Protein AF-A0A9J7ASV0-F1 (afdb_monomer_lite)

Sequence (74 aa):
MASIFLGKAWHWLLFVVVAAVFWATGIYHLHVSAFNIFIAITGGLSLLLVFAVLLDYRPGDHVTREPLPDPDDD

Radius of gyration: 17.44 Å; chains: 1; bounding box: 41×23×49 Å

Foldseek 3Di:
DDDDCPFDPVLVVLVVVVVVLVVVCVVVVCVPPPVVVVVVSVVVSVVVSVCVVVVPDDPPGDPDPDDDDDPPPD

Structure (mmCIF, N/CA/C/O backbone):
data_AF-A0A9J7ASV0-F1
#
_entry.id   AF-A0A9J7ASV0-F1
#
loop_
_atom_site.group_PDB
_atom_site.id
_atom_site.type_symbol
_atom_site.label_atom_id
_atom_site.label_alt_id
_atom_site.label_comp_id
_atom_site.label_asym_id
_atom_site.label_entity_id
_atom_site.label_seq_id
_atom_site.pdbx_PDB_ins_code
_atom_site.Cartn_x
_atom_site.Cartn_y
_atom_site.Cartn_z
_atom_site.occupancy
_atom_site.B_iso_or_equiv
_atom_site.auth_seq_id
_atom_site.auth_comp_id
_atom_site.auth_asym_id
_atom_site.auth_atom_id
_atom_site.pdbx_PDB_model_num
ATOM 1 N N . MET A 1 1 ? 2.031 4.832 32.512 1.00 43.31 1 MET A N 1
ATOM 2 C CA . MET A 1 1 ? 2.691 4.247 31.323 1.00 43.31 1 MET A CA 1
ATOM 3 C C . MET A 1 1 ? 1.963 4.773 30.100 1.00 43.31 1 MET A C 1
ATOM 5 O O . MET A 1 1 ? 0.741 4.740 30.113 1.00 43.31 1 MET A O 1
ATOM 9 N N . ALA A 1 2 ? 2.659 5.324 29.105 1.00 59.41 2 ALA A N 1
ATOM 10 C CA . ALA A 1 2 ? 2.006 5.793 27.884 1.00 59.41 2 ALA A CA 1
ATOM 11 C C . ALA A 1 2 ? 1.504 4.580 27.082 1.00 59.41 2 ALA A C 1
ATOM 13 O O . ALA A 1 2 ? 2.303 3.711 26.738 1.00 59.41 2 ALA A O 1
ATOM 14 N N . SER A 1 3 ? 0.202 4.500 26.807 1.00 71.06 3 SER A N 1
ATOM 15 C CA . SER A 1 3 ? -0.334 3.557 25.825 1.00 71.06 3 SER A CA 1
ATOM 16 C C . SER A 1 3 ? 0.132 4.008 24.439 1.00 71.06 3 SER A C 1
ATOM 18 O O . SER A 1 3 ? -0.301 5.038 23.924 1.00 71.06 3 SER A O 1
ATOM 20 N N . ILE A 1 4 ? 1.087 3.285 23.854 1.00 75.19 4 ILE A N 1
ATOM 21 C CA . ILE A 1 4 ? 1.537 3.554 22.487 1.00 75.19 4 ILE A CA 1
ATOM 22 C C . ILE A 1 4 ? 0.521 2.910 21.547 1.00 75.19 4 ILE A C 1
ATOM 24 O O . ILE A 1 4 ? 0.339 1.694 21.547 1.00 75.19 4 ILE A O 1
ATOM 28 N N . PHE A 1 5 ? -0.156 3.736 20.760 1.00 77.31 5 PHE A N 1
ATOM 29 C CA . PHE A 1 5 ? -1.094 3.276 19.749 1.00 77.31 5 PHE A CA 1
ATOM 30 C C . PHE A 1 5 ? -0.319 2.805 18.507 1.00 77.31 5 PHE A C 1
ATOM 32 O O . PHE A 1 5 ? 0.185 3.625 17.746 1.00 77.31 5 PHE A O 1
ATOM 39 N N . LEU A 1 6 ? -0.188 1.485 18.327 1.00 78.75 6 LEU A N 1
ATOM 40 C CA . LEU A 1 6 ? 0.469 0.862 17.162 1.00 78.75 6 LEU A CA 1
ATOM 41 C C . LEU A 1 6 ? -0.521 0.373 16.085 1.00 78.75 6 LEU A C 1
ATOM 43 O O . LEU A 1 6 ? -0.092 -0.170 15.065 1.00 78.75 6 LEU A O 1
ATOM 47 N N . GLY A 1 7 ? -1.828 0.527 16.316 1.00 79.88 7 GLY A N 1
ATOM 48 C CA . GLY A 1 7 ? -2.877 -0.091 15.503 1.00 79.88 7 GLY A CA 1
ATOM 49 C C . GLY A 1 7 ? -2.926 -1.622 15.637 1.00 79.88 7 GLY A C 1
ATOM 50 O O . GLY A 1 7 ? -2.280 -2.216 16.504 1.00 79.88 7 GLY A O 1
ATOM 51 N N . LYS A 1 8 ? -3.712 -2.282 14.777 1.00 84.38 8 LYS A N 1
ATOM 52 C CA . LYS A 1 8 ? -3.829 -3.750 14.756 1.00 84.38 8 LYS A CA 1
ATOM 53 C C . LYS A 1 8 ? -2.532 -4.412 14.289 1.00 84.38 8 LYS A C 1
ATOM 55 O O . LYS A 1 8 ? -1.951 -4.018 13.281 1.00 84.38 8 LYS A O 1
ATOM 60 N N . ALA A 1 9 ? -2.146 -5.502 14.955 1.00 85.88 9 ALA A N 1
ATOM 61 C CA . ALA A 1 9 ? -0.955 -6.282 14.608 1.00 85.88 9 ALA A CA 1
ATOM 62 C C . ALA A 1 9 ? -0.951 -6.763 13.142 1.00 85.88 9 ALA A C 1
ATOM 64 O O . A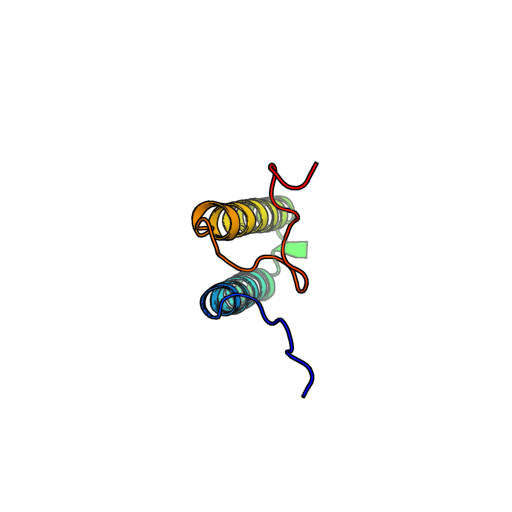LA A 1 9 ? 0.085 -6.722 12.488 1.00 85.88 9 ALA A O 1
ATOM 65 N N . TRP A 1 10 ? -2.109 -7.154 12.593 1.00 86.38 10 TRP A N 1
ATOM 66 C CA . TRP A 1 10 ? -2.233 -7.580 11.193 1.00 86.38 10 TRP A CA 1
ATOM 67 C C . TRP A 1 10 ? -1.834 -6.484 10.188 1.00 86.38 10 TRP A C 1
ATOM 69 O O . TRP A 1 10 ? -1.221 -6.793 9.168 1.00 86.38 10 TRP A O 1
ATOM 79 N N . HIS A 1 11 ? -2.073 -5.200 10.486 1.00 88.94 11 HIS A N 1
ATOM 80 C CA . HIS A 1 11 ? -1.678 -4.105 9.589 1.00 88.94 11 HIS A CA 1
ATOM 81 C C . HIS A 1 11 ? -0.159 -4.017 9.391 1.00 88.94 11 HIS A C 1
ATOM 83 O O . HIS A 1 11 ? 0.298 -3.537 8.358 1.00 88.94 11 HIS A O 1
ATOM 89 N N . TRP A 1 12 ? 0.643 -4.546 10.316 1.00 91.19 12 TRP A N 1
ATOM 90 C CA . TRP A 1 12 ? 2.095 -4.610 10.147 1.00 91.19 12 TRP A CA 1
ATOM 91 C C . TRP A 1 12 ? 2.523 -5.585 9.048 1.00 91.19 12 TRP A C 1
ATOM 93 O O . TRP A 1 12 ? 3.549 -5.368 8.403 1.00 91.19 12 TRP A O 1
ATOM 103 N N . LEU A 1 13 ? 1.723 -6.614 8.756 1.00 92.75 13 LEU A N 1
ATOM 104 C CA . LEU A 1 13 ? 1.999 -7.515 7.634 1.00 92.75 13 LEU A CA 1
ATOM 105 C C . LEU A 1 13 ? 1.835 -6.813 6.284 1.00 92.75 13 LEU A C 1
ATOM 107 O O . LEU A 1 13 ? 2.550 -7.143 5.339 1.00 92.75 13 LEU A O 1
ATOM 111 N N . LEU A 1 14 ? 0.990 -5.781 6.202 1.00 93.75 14 LEU A N 1
ATOM 112 C CA . LEU A 1 14 ? 0.888 -4.948 5.004 1.00 93.7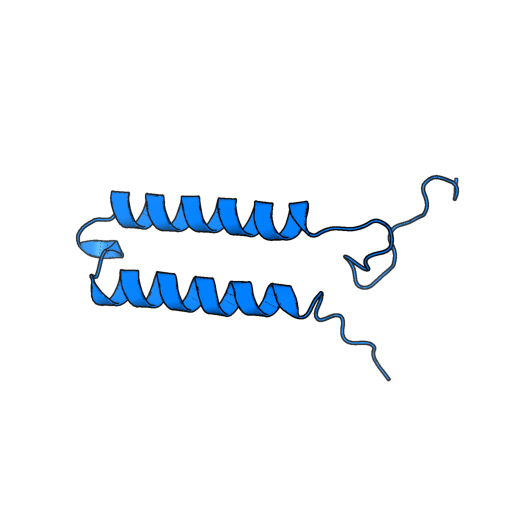5 14 LEU A CA 1
ATOM 113 C C . LEU A 1 14 ? 2.215 -4.246 4.687 1.00 93.75 14 LEU A C 1
ATOM 115 O O . LEU A 1 14 ? 2.573 -4.111 3.520 1.00 93.75 14 LEU A O 1
ATOM 119 N N . PHE A 1 15 ? 2.993 -3.872 5.708 1.00 93.75 15 PHE A N 1
ATOM 120 C CA . PHE A 1 15 ? 4.320 -3.286 5.512 1.00 93.75 15 PHE A CA 1
ATOM 121 C C . PHE A 1 15 ? 5.295 -4.280 4.872 1.00 93.75 15 PHE A C 1
ATOM 123 O O . PHE A 1 15 ? 6.049 -3.923 3.968 1.00 93.75 15 PHE A O 1
ATOM 130 N N . VAL A 1 16 ? 5.239 -5.550 5.286 1.00 96.12 16 VAL A N 1
ATOM 131 C CA . VAL A 1 16 ? 6.037 -6.628 4.681 1.00 96.12 16 VAL A CA 1
ATOM 132 C C . VAL A 1 16 ? 5.661 -6.816 3.210 1.00 96.12 16 VAL A C 1
ATOM 134 O O . VAL A 1 16 ? 6.546 -6.942 2.364 1.00 96.12 16 VAL A O 1
ATOM 137 N N . VAL A 1 17 ? 4.365 -6.769 2.886 1.00 96.56 17 VAL A N 1
ATOM 138 C CA . VAL A 1 17 ? 3.881 -6.836 1.498 1.00 96.56 17 VAL A CA 1
ATOM 139 C C . VAL A 1 17 ? 4.414 -5.662 0.673 1.00 96.56 17 VAL A C 1
ATOM 141 O O . VAL A 1 17 ? 4.946 -5.880 -0.415 1.00 96.56 17 VAL A O 1
ATOM 144 N N . VAL A 1 18 ? 4.345 -4.432 1.194 1.00 97.69 18 VAL A N 1
ATOM 145 C CA . VAL A 1 18 ? 4.897 -3.242 0.521 1.00 97.69 18 VAL A CA 1
ATOM 146 C C . VAL A 1 18 ? 6.389 -3.398 0.257 1.00 97.69 18 VAL A C 1
ATOM 148 O O . VAL A 1 18 ? 6.838 -3.192 -0.871 1.00 97.69 18 VAL A O 1
ATOM 151 N N . ALA A 1 19 ? 7.150 -3.803 1.276 1.00 98.25 19 ALA A N 1
ATOM 152 C CA . ALA A 1 19 ? 8.586 -4.008 1.155 1.00 98.25 19 ALA A CA 1
ATOM 153 C C . ALA A 1 19 ? 8.912 -5.045 0.071 1.00 98.25 19 ALA A C 1
ATOM 155 O O . ALA A 1 19 ? 9.763 -4.787 -0.777 1.00 98.25 19 ALA A O 1
ATOM 156 N N . ALA A 1 20 ? 8.202 -6.177 0.044 1.00 98.25 20 ALA A N 1
ATOM 157 C CA . ALA A 1 20 ? 8.402 -7.223 -0.955 1.00 98.25 20 ALA A CA 1
ATOM 158 C C . ALA A 1 20 ? 8.101 -6.739 -2.384 1.00 98.25 20 ALA A C 1
ATOM 160 O O . ALA A 1 20 ? 8.883 -7.001 -3.301 1.00 98.25 20 ALA A O 1
ATOM 161 N N . VAL A 1 21 ? 7.003 -6.001 -2.580 1.00 98.25 21 VAL A N 1
ATOM 162 C CA . VAL A 1 21 ? 6.642 -5.461 -3.899 1.00 98.25 21 VAL A CA 1
ATOM 163 C C . VAL A 1 21 ? 7.689 -4.457 -4.369 1.00 98.25 21 VAL A C 1
ATOM 165 O O . VAL A 1 21 ? 8.195 -4.579 -5.484 1.00 98.25 21 VAL A O 1
ATOM 168 N N . PHE A 1 22 ? 8.072 -3.497 -3.526 1.00 98.06 22 PHE A N 1
ATOM 169 C CA . PHE A 1 22 ? 9.060 -2.487 -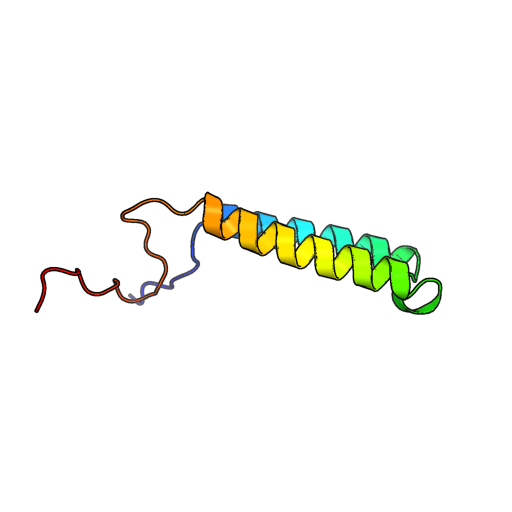3.907 1.00 98.06 22 PHE A CA 1
ATOM 170 C C . PHE A 1 22 ? 10.439 -3.087 -4.146 1.00 98.06 22 PHE A C 1
ATOM 172 O O . PHE A 1 22 ? 11.084 -2.735 -5.135 1.00 98.06 22 PHE A O 1
ATOM 179 N N . TRP A 1 23 ? 10.843 -4.061 -3.333 1.00 98.38 23 TRP A N 1
ATOM 180 C CA . TRP A 1 23 ? 12.057 -4.833 -3.562 1.00 98.38 23 TRP A CA 1
ATOM 181 C C . TRP A 1 23 ? 12.059 -5.487 -4.948 1.00 98.38 23 TRP A C 1
ATOM 183 O O . TRP A 1 23 ? 13.009 -5.315 -5.713 1.00 98.38 23 TRP A O 1
ATOM 193 N N . ALA A 1 24 ? 10.967 -6.163 -5.322 1.00 98.12 24 ALA A N 1
ATOM 194 C CA . ALA A 1 24 ? 10.832 -6.772 -6.641 1.00 98.12 24 ALA A CA 1
ATOM 195 C C . ALA A 1 24 ? 10.892 -5.723 -7.765 1.00 98.12 24 ALA A C 1
ATOM 197 O O . ALA A 1 24 ? 11.665 -5.880 -8.710 1.00 98.12 24 ALA A O 1
ATOM 198 N N . THR A 1 25 ? 10.149 -4.615 -7.655 1.00 97.94 25 THR A N 1
ATOM 199 C CA . THR A 1 25 ? 10.206 -3.543 -8.669 1.00 97.94 25 THR A CA 1
ATOM 200 C C . THR A 1 25 ? 11.591 -2.898 -8.785 1.00 97.94 25 THR A C 1
ATOM 202 O O . THR A 1 25 ? 11.968 -2.450 -9.870 1.00 97.94 25 THR A O 1
ATOM 205 N N . GLY A 1 26 ? 12.361 -2.888 -7.691 1.00 97.75 26 GLY A N 1
ATOM 206 C CA . GLY A 1 26 ? 13.745 -2.431 -7.638 1.00 97.75 26 GLY A CA 1
ATOM 207 C C . GLY A 1 26 ? 14.698 -3.370 -8.373 1.00 97.75 26 GLY A C 1
ATOM 208 O O . GLY A 1 26 ? 15.448 -2.901 -9.222 1.00 97.75 26 GLY A O 1
ATOM 209 N N . ILE A 1 27 ? 14.612 -4.686 -8.133 1.00 98.25 27 ILE A N 1
ATOM 210 C CA . ILE A 1 27 ? 15.414 -5.705 -8.843 1.00 98.25 27 ILE A CA 1
ATOM 211 C C . ILE A 1 27 ? 15.266 -5.558 -10.362 1.00 98.25 27 ILE A C 1
ATOM 213 O O . ILE A 1 27 ? 16.252 -5.561 -11.098 1.00 98.25 27 ILE A O 1
ATOM 217 N N . TYR A 1 28 ? 14.034 -5.378 -10.836 1.00 97.88 28 TYR A N 1
ATOM 218 C CA . TYR A 1 28 ? 13.746 -5.222 -12.263 1.00 97.88 28 TYR A CA 1
ATOM 219 C C . TYR A 1 28 ? 13.915 -3.783 -12.778 1.00 97.88 28 TYR A C 1
ATOM 221 O O . TYR A 1 28 ? 13.661 -3.519 -13.953 1.00 97.88 28 TYR A O 1
ATOM 229 N N . HIS A 1 29 ? 14.346 -2.852 -11.919 1.00 97.62 29 HIS A N 1
ATOM 230 C CA . HIS A 1 29 ? 14.567 -1.439 -12.240 1.00 97.62 29 HIS A CA 1
ATOM 231 C C . HIS A 1 29 ? 13.362 -0.775 -12.929 1.00 97.62 29 HIS A C 1
ATOM 233 O O . HIS A 1 29 ? 13.526 0.134 -13.745 1.00 97.62 29 HIS A O 1
ATOM 239 N N . LEU A 1 30 ? 12.139 -1.212 -12.600 1.00 98.00 30 LEU A N 1
ATOM 240 C CA . LEU A 1 30 ? 10.925 -0.808 -13.324 1.00 98.00 30 LEU A CA 1
ATOM 241 C C . LEU A 1 30 ? 10.680 0.701 -13.252 1.00 98.00 30 LEU A C 1
ATOM 243 O O . LEU A 1 30 ? 10.113 1.275 -14.176 1.00 98.00 30 LEU A O 1
ATOM 247 N N . HIS A 1 31 ? 11.152 1.350 -12.187 1.00 95.75 31 HIS A N 1
ATOM 248 C CA . HIS A 1 31 ? 11.078 2.800 -12.020 1.00 95.75 31 HIS A CA 1
ATOM 249 C C . HIS A 1 31 ? 11.839 3.586 -13.108 1.00 95.75 31 HIS A C 1
ATOM 251 O O . HIS A 1 31 ? 11.515 4.747 -13.330 1.00 95.75 31 HIS A O 1
ATOM 257 N N . VAL A 1 32 ? 12.803 2.969 -13.809 1.00 96.88 32 VAL A N 1
ATOM 258 C CA . VAL A 1 32 ? 13.530 3.579 -14.942 1.00 96.88 32 VAL A CA 1
ATOM 259 C C . VAL A 1 32 ? 13.159 2.921 -16.268 1.00 96.88 32 VAL A C 1
ATOM 261 O O . VAL A 1 32 ? 12.928 3.610 -17.256 1.00 96.88 32 VAL A O 1
ATOM 264 N N . SER A 1 33 ? 13.108 1.587 -16.304 1.00 97.81 33 SER A N 1
ATOM 265 C CA . SER A 1 33 ? 12.956 0.822 -17.549 1.00 97.81 33 SER A CA 1
ATOM 266 C C . SER A 1 33 ? 11.511 0.739 -18.043 1.00 97.81 33 SER A C 1
ATOM 268 O O . SER A 1 33 ? 11.278 0.604 -19.243 1.00 97.81 33 SER A O 1
ATOM 270 N N . ALA A 1 34 ? 10.534 0.820 -17.136 1.00 97.88 34 ALA A N 1
ATOM 271 C CA . ALA A 1 34 ? 9.123 0.600 -17.434 1.00 97.88 34 ALA A CA 1
ATOM 272 C C . ALA A 1 34 ? 8.215 1.398 -16.483 1.00 97.88 34 ALA A C 1
ATOM 274 O O . ALA A 1 34 ? 7.393 0.839 -15.751 1.00 97.88 34 ALA A O 1
ATOM 275 N N . PHE A 1 35 ? 8.353 2.726 -16.507 1.00 96.94 35 PHE A N 1
ATOM 276 C CA . PHE A 1 35 ? 7.719 3.618 -15.531 1.00 96.94 35 PHE A CA 1
ATOM 277 C C . PHE A 1 35 ? 6.191 3.463 -15.442 1.00 96.94 35 PHE A C 1
ATOM 279 O O . PHE A 1 35 ? 5.635 3.443 -14.347 1.00 96.94 35 PHE A O 1
ATOM 286 N N . ASN A 1 36 ? 5.505 3.269 -16.574 1.00 98.31 36 ASN A N 1
ATOM 287 C CA . ASN A 1 36 ? 4.050 3.073 -16.585 1.00 98.31 36 ASN A CA 1
ATOM 288 C C . ASN A 1 36 ? 3.629 1.809 -15.818 1.00 98.31 36 ASN A C 1
ATOM 290 O O . ASN A 1 36 ? 2.633 1.829 -15.097 1.00 98.31 36 ASN A O 1
ATOM 294 N N . ILE A 1 37 ? 4.402 0.723 -15.932 1.00 98.00 37 ILE A N 1
ATOM 295 C CA . ILE A 1 37 ? 4.155 -0.519 -15.188 1.00 98.00 37 ILE A CA 1
ATOM 296 C C . ILE A 1 37 ? 4.427 -0.290 -13.699 1.00 98.00 37 ILE A C 1
ATOM 298 O O . ILE A 1 37 ? 3.616 -0.677 -12.861 1.00 98.00 37 ILE A O 1
ATOM 302 N N . PHE A 1 38 ? 5.531 0.383 -13.364 1.00 98.25 38 PHE A N 1
ATOM 303 C CA . PHE A 1 38 ? 5.861 0.736 -11.983 1.00 98.25 38 PHE A CA 1
ATOM 304 C C . PHE A 1 38 ? 4.752 1.559 -11.306 1.00 98.25 38 PHE A C 1
ATOM 306 O O . PHE A 1 38 ? 4.328 1.229 -10.195 1.00 98.25 38 PHE A O 1
ATOM 313 N N . ILE A 1 39 ? 4.233 2.587 -11.985 1.00 98.06 39 ILE A N 1
ATOM 314 C CA . ILE A 1 39 ? 3.127 3.410 -11.482 1.00 98.06 39 ILE A CA 1
ATOM 315 C C . ILE A 1 39 ? 1.839 2.597 -11.349 1.00 98.06 39 ILE A C 1
ATOM 317 O O . ILE A 1 39 ? 1.168 2.714 -10.327 1.00 98.06 39 ILE A O 1
ATOM 321 N N . ALA A 1 40 ? 1.509 1.737 -12.317 1.00 98.50 40 ALA A N 1
ATOM 322 C CA . ALA A 1 40 ? 0.326 0.883 -12.228 1.00 98.50 40 ALA A CA 1
ATOM 323 C C . ALA A 1 40 ? 0.388 -0.067 -11.016 1.00 98.50 40 ALA A C 1
ATOM 325 O O . ALA A 1 40 ? -0.585 -0.174 -10.271 1.00 98.50 40 ALA A O 1
ATOM 326 N N . ILE A 1 41 ? 1.545 -0.696 -10.771 1.00 98.25 41 ILE A N 1
ATOM 327 C CA . ILE A 1 41 ? 1.776 -1.547 -9.592 1.00 98.25 41 ILE A CA 1
ATOM 328 C C . ILE A 1 41 ? 1.643 -0.729 -8.306 1.00 98.25 41 ILE A C 1
ATOM 330 O O . ILE A 1 41 ? 0.944 -1.144 -7.387 1.00 98.25 41 ILE A O 1
ATOM 334 N N . THR A 1 42 ? 2.280 0.441 -8.238 1.00 98.06 42 THR A N 1
ATOM 335 C CA . THR A 1 42 ? 2.282 1.286 -7.033 1.00 98.06 42 THR A CA 1
ATOM 336 C C . THR A 1 42 ? 0.884 1.817 -6.710 1.00 98.06 42 THR A C 1
ATOM 338 O O . THR A 1 42 ? 0.452 1.781 -5.556 1.00 98.06 42 THR A O 1
ATOM 341 N N . GLY A 1 43 ? 0.142 2.262 -7.726 1.00 98.44 43 GLY A N 1
ATOM 342 C CA . GLY A 1 43 ? -1.240 2.716 -7.584 1.00 98.44 43 GLY A CA 1
ATOM 343 C C . GLY A 1 43 ? -2.181 1.580 -7.182 1.00 98.44 43 GLY A C 1
ATOM 344 O O . GLY A 1 43 ? -2.954 1.728 -6.237 1.00 98.44 43 GLY A O 1
ATOM 345 N N . GLY A 1 44 ? -2.068 0.421 -7.838 1.00 98.38 44 GLY A N 1
ATOM 346 C CA . GLY A 1 44 ? -2.841 -0.773 -7.493 1.00 98.38 44 GLY A CA 1
ATOM 347 C C . GLY A 1 44 ? -2.560 -1.265 -6.072 1.00 98.38 44 GLY A C 1
ATOM 348 O O . GLY A 1 44 ? -3.495 -1.559 -5.331 1.00 98.38 44 GLY A O 1
ATOM 349 N N . LEU A 1 45 ? -1.288 -1.276 -5.661 1.00 98.19 45 LEU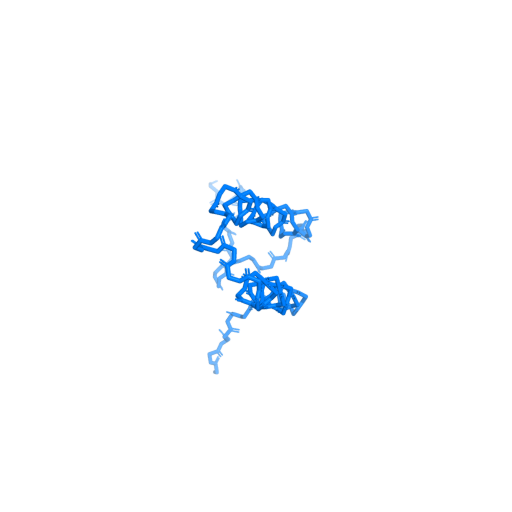 A N 1
ATOM 350 C CA . LEU A 1 45 ? -0.885 -1.603 -4.296 1.00 98.19 45 LEU A CA 1
ATOM 351 C C . LEU A 1 45 ? -1.496 -0.618 -3.296 1.00 98.19 45 LEU A C 1
ATOM 353 O O . LEU A 1 45 ? -2.085 -1.046 -2.313 1.00 98.19 45 LEU A O 1
ATOM 357 N N . SER A 1 46 ? -1.426 0.686 -3.569 1.00 97.75 46 SER A N 1
ATOM 358 C CA . SER A 1 46 ? -2.009 1.716 -2.698 1.00 97.75 46 SER A CA 1
ATOM 359 C C . SER A 1 46 ? -3.513 1.509 -2.494 1.00 97.75 46 SER A C 1
ATOM 361 O O . SER A 1 46 ? -3.982 1.499 -1.358 1.00 97.75 46 SER A O 1
ATOM 363 N N . LEU A 1 47 ? -4.265 1.273 -3.576 1.00 98.00 47 LEU A N 1
ATOM 364 C CA . LEU A 1 47 ? -5.699 0.980 -3.498 1.00 98.00 47 LEU A CA 1
ATOM 365 C C . LEU A 1 47 ? -5.969 -0.291 -2.689 1.00 98.00 47 LEU A C 1
ATOM 367 O O . LEU A 1 47 ? -6.810 -0.280 -1.793 1.00 98.00 47 LEU A O 1
ATOM 371 N N . LEU A 1 48 ? -5.231 -1.368 -2.967 1.00 96.88 48 LEU A N 1
ATOM 372 C CA . LEU A 1 48 ? -5.368 -2.636 -2.253 1.00 96.88 4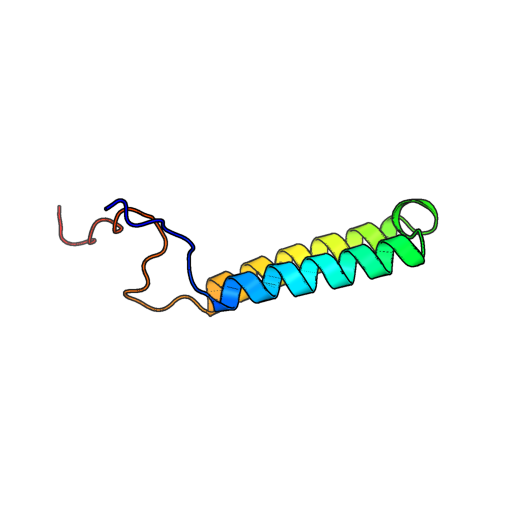8 LEU A CA 1
ATOM 373 C C . LEU A 1 48 ? -5.142 -2.466 -0.747 1.00 96.88 48 LEU A C 1
ATOM 375 O O . LEU A 1 48 ? -5.909 -3.010 0.041 1.00 96.88 48 LEU A O 1
ATOM 379 N N . LEU A 1 49 ? -4.134 -1.693 -0.342 1.00 95.44 49 LEU A N 1
ATOM 380 C CA . LEU A 1 49 ? -3.846 -1.428 1.069 1.00 95.44 49 LEU A CA 1
ATOM 381 C C . LEU A 1 49 ? -4.961 -0.637 1.751 1.00 95.44 49 LEU A C 1
ATOM 383 O O . LEU A 1 49 ? -5.358 -0.983 2.861 1.00 95.44 49 LEU A O 1
ATOM 387 N N . VAL A 1 50 ? -5.494 0.389 1.082 1.00 94.69 50 VAL A N 1
ATOM 388 C CA . VAL A 1 50 ? -6.630 1.164 1.598 1.00 94.69 50 VAL A CA 1
ATOM 389 C C . VAL A 1 50 ? -7.835 0.250 1.816 1.00 94.69 50 VAL A C 1
ATOM 391 O O . VAL A 1 50 ? -8.400 0.240 2.907 1.00 94.69 50 VAL A O 1
ATOM 394 N N . PHE A 1 51 ? -8.192 -0.574 0.827 1.00 95.62 51 PHE A N 1
ATOM 395 C CA . PHE A 1 51 ? -9.299 -1.522 0.973 1.00 95.62 51 PHE A CA 1
ATOM 396 C C . PHE A 1 51 ? -9.038 -2.573 2.052 1.00 95.62 51 PHE A C 1
ATOM 398 O O . PHE A 1 51 ? -9.955 -2.899 2.800 1.00 95.62 51 PHE A O 1
ATOM 405 N N . ALA A 1 52 ? -7.809 -3.076 2.173 1.00 92.69 52 ALA A N 1
ATOM 406 C CA . ALA A 1 52 ? -7.456 -4.048 3.203 1.00 92.69 52 ALA A CA 1
ATOM 407 C C . ALA A 1 52 ? -7.684 -3.498 4.619 1.00 92.69 52 ALA A C 1
ATOM 409 O O . ALA A 1 52 ? -8.171 -4.227 5.477 1.00 92.69 52 ALA A O 1
ATOM 410 N N . VAL A 1 53 ? -7.380 -2.218 4.855 1.00 90.62 53 VAL A N 1
ATOM 411 C CA . VAL A 1 53 ? -7.622 -1.563 6.150 1.00 90.62 53 VAL A CA 1
ATOM 412 C C . VAL A 1 53 ? -9.106 -1.254 6.350 1.00 90.62 53 VAL A C 1
ATOM 414 O O . VAL A 1 53 ? -9.653 -1.541 7.411 1.00 90.62 53 VAL A O 1
ATOM 417 N N . LEU A 1 54 ? -9.778 -0.693 5.338 1.00 91.00 54 LEU A N 1
ATOM 418 C CA . LEU A 1 54 ? -11.187 -0.302 5.450 1.00 91.00 54 LEU A CA 1
ATOM 419 C C . LEU A 1 54 ? -12.118 -1.501 5.661 1.00 91.00 54 LEU A C 1
ATOM 421 O O . LEU A 1 54 ? -13.065 -1.406 6.435 1.00 91.00 54 LEU A O 1
ATOM 425 N N . LEU A 1 55 ? -11.857 -2.623 4.987 1.00 91.00 55 LEU A N 1
ATOM 426 C CA . LEU A 1 55 ? -12.688 -3.826 5.088 1.00 91.00 55 LEU A CA 1
ATOM 427 C C . LEU A 1 55 ? -12.420 -4.646 6.359 1.00 91.00 55 LEU A C 1
ATOM 429 O O . LEU A 1 55 ? -13.262 -5.457 6.736 1.00 91.00 55 LEU A O 1
ATOM 433 N N . ASP A 1 56 ? -11.275 -4.453 7.019 1.00 87.94 56 ASP A N 1
ATOM 434 C CA . ASP A 1 56 ? -10.961 -5.116 8.293 1.00 87.94 56 ASP A CA 1
ATOM 435 C C . ASP A 1 56 ? -11.567 -4.393 9.511 1.00 87.94 56 ASP A C 1
ATOM 437 O O . ASP A 1 56 ? -11.612 -4.944 10.615 1.00 87.94 56 ASP A O 1
ATOM 441 N N . TYR A 1 57 ? -12.042 -3.159 9.335 1.00 84.62 57 TYR A N 1
ATOM 442 C CA . TYR A 1 57 ? -12.605 -2.373 10.426 1.00 84.62 57 TYR A CA 1
ATOM 443 C C . TYR A 1 57 ? -13.887 -3.003 10.990 1.00 84.62 57 TYR A C 1
ATOM 445 O O . TYR A 1 57 ? -14.816 -3.340 10.253 1.00 84.62 57 TYR A O 1
ATOM 453 N N . ARG A 1 58 ? -13.955 -3.132 12.320 1.00 82.12 58 ARG A N 1
ATOM 454 C CA . ARG A 1 58 ? -15.141 -3.580 13.055 1.00 82.12 58 ARG A CA 1
ATOM 455 C C . ARG A 1 58 ? -15.609 -2.502 14.036 1.00 82.12 58 ARG A C 1
ATOM 457 O O . ARG A 1 58 ? -14.774 -1.799 14.605 1.00 82.12 58 ARG A O 1
ATOM 464 N N . PRO A 1 59 ? -16.927 -2.388 14.290 1.00 77.75 59 PRO A N 1
ATOM 465 C CA . PRO A 1 59 ? -17.440 -1.513 15.341 1.00 77.75 59 PRO A CA 1
ATOM 466 C C . PRO A 1 59 ? -16.775 -1.828 16.688 1.00 77.75 59 PRO A C 1
ATOM 468 O O . PRO A 1 59 ? -16.729 -2.988 17.098 1.00 77.75 59 PRO A O 1
ATOM 471 N N . GLY A 1 60 ? -16.247 -0.798 17.353 1.00 75.50 60 GLY A N 1
ATOM 472 C CA . GLY A 1 60 ? -15.508 -0.925 18.613 1.00 75.50 60 GLY A CA 1
ATOM 473 C C . GLY A 1 60 ? -13.991 -1.093 18.464 1.00 75.50 60 GLY A C 1
ATOM 474 O O . GLY A 1 60 ? -13.286 -1.096 19.472 1.00 75.50 60 GLY A O 1
ATOM 475 N N . ASP A 1 61 ? -13.461 -1.198 17.240 1.00 81.12 61 ASP A N 1
ATOM 476 C CA . ASP A 1 61 ? -12.017 -1.124 17.023 1.00 81.12 61 ASP A CA 1
ATOM 477 C C . ASP A 1 61 ? -11.499 0.289 17.319 1.00 81.12 61 ASP A C 1
ATOM 479 O O . ASP A 1 61 ? -12.042 1.295 16.861 1.00 81.12 61 ASP A O 1
ATOM 483 N N . HIS A 1 62 ? -10.386 0.371 18.044 1.00 76.94 62 HIS A N 1
ATOM 484 C CA . HIS A 1 62 ? -9.725 1.641 18.316 1.00 76.94 62 HIS A CA 1
ATOM 485 C C . HIS A 1 62 ? -8.915 2.061 17.076 1.00 76.94 62 HIS A C 1
ATOM 487 O O . HIS A 1 62 ? -7.874 1.470 16.781 1.00 76.94 62 HIS A O 1
ATOM 493 N N . VAL A 1 63 ? -9.424 3.033 16.311 1.00 77.88 63 VAL A N 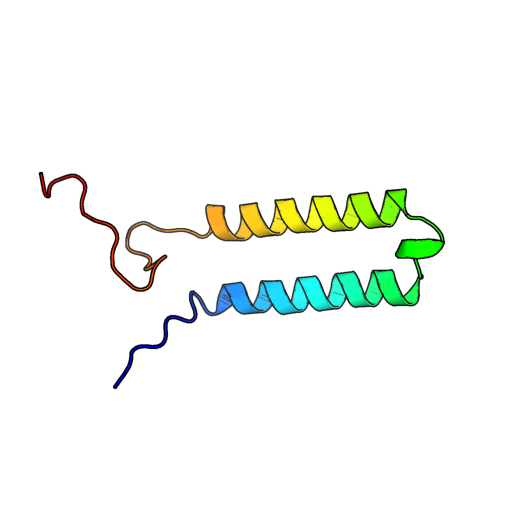1
ATOM 494 C CA . VAL A 1 63 ? -8.801 3.535 15.062 1.00 77.88 63 VAL A CA 1
ATOM 495 C C . VAL A 1 63 ? -7.785 4.638 15.333 1.00 77.88 63 VAL A C 1
ATOM 497 O O . VAL A 1 63 ? -6.773 4.759 14.644 1.00 77.88 63 VAL A O 1
ATOM 500 N N . THR A 1 64 ? -8.064 5.441 16.348 1.00 80.56 64 THR A N 1
ATOM 501 C CA . THR A 1 64 ? -7.275 6.591 16.777 1.00 80.56 64 THR A CA 1
ATOM 502 C C . THR A 1 64 ? -6.786 6.374 18.203 1.00 80.56 64 THR A C 1
ATOM 504 O O . THR A 1 64 ? -7.215 5.454 18.893 1.00 80.56 64 THR A O 1
ATOM 507 N N . ARG A 1 65 ? -5.835 7.198 18.655 1.00 78.56 65 ARG A N 1
ATOM 508 C CA . ARG A 1 65 ? -5.342 7.132 20.040 1.00 78.56 65 ARG A CA 1
ATOM 509 C C . ARG A 1 65 ? -6.438 7.474 21.054 1.00 78.56 65 ARG A C 1
ATOM 511 O O . ARG A 1 65 ? -6.461 6.899 22.140 1.00 78.56 65 ARG A O 1
ATOM 518 N N . GLU A 1 66 ? -7.258 8.455 20.706 1.00 82.12 66 GLU A N 1
ATOM 519 C CA . GLU A 1 66 ? -8.450 8.860 21.441 1.00 82.12 66 GLU A CA 1
ATOM 520 C C . GLU A 1 66 ? -9.665 8.185 20.800 1.00 82.12 66 GLU A C 1
ATOM 522 O O . GLU A 1 66 ? -9.686 8.060 19.570 1.00 82.12 66 GLU A O 1
ATOM 527 N N . PRO A 1 67 ? -10.655 7.737 21.586 1.00 78.81 67 PRO A N 1
ATOM 528 C CA . PRO A 1 67 ? -11.885 7.190 21.034 1.00 78.81 67 PRO A CA 1
ATOM 529 C C . PRO A 1 67 ? -12.602 8.255 20.200 1.00 78.81 67 PRO A C 1
ATOM 531 O O . PRO A 1 67 ? -12.511 9.452 20.479 1.00 78.81 67 PRO A O 1
ATOM 534 N N . LEU A 1 68 ? -13.298 7.810 19.157 1.00 78.19 68 LEU A N 1
ATOM 535 C CA . LEU A 1 68 ? -14.178 8.692 18.399 1.00 78.19 68 LEU A CA 1
ATOM 536 C C . LEU A 1 68 ? -15.364 9.089 19.301 1.00 78.19 68 LEU A C 1
ATOM 538 O O . LEU A 1 68 ? -15.807 8.236 20.071 1.00 78.19 68 LEU A O 1
ATOM 542 N N . PRO A 1 69 ? -15.860 10.340 19.232 1.00 79.06 69 PRO A N 1
ATOM 543 C CA . PRO A 1 69 ? -17.064 10.746 19.957 1.00 79.06 69 PRO A CA 1
ATOM 544 C C . PRO A 1 69 ? -18.236 9.837 19.588 1.00 79.06 69 PRO A C 1
ATOM 546 O O . PRO A 1 69 ? -18.398 9.518 18.402 1.00 79.06 69 PRO A O 1
ATOM 549 N N . ASP A 1 70 ? -19.034 9.423 20.574 1.00 79.44 70 ASP A N 1
ATOM 550 C CA . ASP A 1 70 ? -20.254 8.681 20.277 1.00 79.44 70 ASP A CA 1
ATOM 551 C C . ASP A 1 70 ? -21.273 9.628 19.617 1.00 79.44 70 ASP A C 1
ATOM 553 O O . ASP A 1 70 ? -21.368 10.799 19.985 1.00 79.44 70 ASP A O 1
ATOM 557 N N . PRO A 1 71 ? -22.048 9.155 18.627 1.00 75.50 71 PRO A N 1
ATOM 558 C CA . PRO A 1 71 ? -23.031 9.986 17.931 1.00 75.50 71 PRO A CA 1
ATOM 559 C C . PRO A 1 71 ? -24.190 10.457 18.827 1.00 75.50 71 PRO A C 1
ATOM 561 O O . PRO A 1 71 ? -24.961 11.309 18.396 1.00 75.50 71 PRO A O 1
ATOM 564 N N . ASP A 1 72 ? -24.307 9.913 20.043 1.00 77.69 72 ASP A N 1
ATOM 565 C CA . ASP A 1 72 ? -25.339 10.240 21.033 1.00 77.69 72 ASP A CA 1
ATOM 566 C C . ASP A 1 72 ? -24.841 11.208 22.137 1.00 77.69 72 ASP A C 1
ATOM 568 O O . ASP A 1 72 ? -25.593 11.499 23.065 1.00 77.69 72 ASP A O 1
ATOM 572 N N . ASP A 1 73 ? -23.595 11.703 22.061 1.00 70.12 73 ASP A N 1
ATOM 573 C CA . ASP A 1 73 ? -22.985 12.620 23.050 1.00 70.12 73 ASP A CA 1
ATOM 574 C C . ASP A 1 73 ? -23.324 14.125 22.829 1.00 70.12 73 ASP A C 1
ATOM 576 O O . ASP A 1 73 ? -22.693 14.988 23.449 1.00 70.12 73 ASP A O 1
ATOM 580 N N . ASP A 1 74 ? -24.317 14.453 21.985 1.00 58.09 74 ASP A N 1
ATOM 581 C CA . ASP A 1 74 ? -24.811 15.829 21.719 1.00 58.09 74 ASP A CA 1
ATOM 582 C C . ASP A 1 74 ? -25.965 16.277 22.650 1.00 58.09 74 ASP A C 1
ATOM 584 O O . ASP A 1 74 ? -26.994 15.564 22.755 1.00 58.09 74 ASP A O 1
#

Organism: NCBI:txid1862145

Secondary structure (DSSP, 8-state):
--------TTHHHHHHHHHHHHHHHHHTTHHHH-HHHHHHHHHHHHHHHHHHHHHH--TT---SSSPPPPTT--

pLDDT: mean 88.68, std 11.38, range [43.31, 98.5]